Protein AF-A0AAN5CLN2-F1 (afdb_monomer_lite)

pLDDT: mean 73.25, std 11.64, range [37.03, 86.94]

Radius of gyration: 22.93 Å; chains: 1; bounding box: 50×33×63 Å

Foldseek 3Di:
DLVVQLVVLVVVLVVCVPPDDPVVNVVSVLSNVLSVQLVVLVVVLVVVLVVVVCCLVVQQPDQDPQRWRDRVPDTDHPVVSVVVNVVSVVVSVVVSVVSSCVVRPVSVVVVVVVVCVVVVHPPSPVVDDDPPDDD

Secondary structure (DSSP, 8-state):
--HHHHHHHHHHHHHTTTTS-HHHHHHHHHHHHHHHHHHHHHHHHHHHHHHHHHHHHHT---B-TT-EEEETTEEEEHHHHHHHHHHHHHHHHHHHHHHHHHH-HHHHHHHHHHHHHHTT-GGGSGGGPPP----

Organism: NCBI:txid1317129

Sequence (135 aa):
MNYTAVKYCGRRSAELTGTSSVNARYQVKEAFELAIVMQRAYLATFVAKNVFNGVVIASCFEIDEDHKCILLLIPVPYNWMETIYALGVSTSSIFLLCSLLHNHPRLKLKAALFLSKFRMSNKVHDAFQPPRFET

Structure (mmCIF, N/CA/C/O backbone):
data_AF-A0AAN5CLN2-F1
#
_entry.id   AF-A0AAN5CLN2-F1
#
loop_
_atom_site.group_PDB
_atom_site.id
_atom_site.type_symbol
_atom_site.label_atom_id
_atom_site.label_alt_id
_atom_site.label_comp_id
_atom_site.label_asym_id
_atom_site.label_entity_id
_atom_site.label_seq_id
_atom_site.pdbx_PDB_ins_code
_atom_site.Cartn_x
_atom_site.Cartn_y
_atom_site.Cartn_z
_atom_site.occupancy
_atom_site.B_iso_or_equiv
_atom_site.auth_seq_id
_atom_site.auth_comp_id
_atom_site.auth_asym_id
_atom_site.auth_atom_id
_atom_site.pdbx_PDB_model_num
ATOM 1 N N . MET A 1 1 ? -7.218 -10.768 1.640 1.00 57.22 1 MET A N 1
ATOM 2 C CA . MET A 1 1 ? -8.252 -9.801 2.092 1.00 57.22 1 MET A CA 1
ATOM 3 C C . MET A 1 1 ? -8.671 -10.142 3.514 1.00 57.22 1 MET A C 1
ATOM 5 O O . MET A 1 1 ? -8.821 -11.319 3.808 1.00 57.22 1 MET A O 1
ATOM 9 N N . ASN A 1 2 ? -8.875 -9.151 4.387 1.00 71.31 2 ASN A N 1
ATOM 10 C CA . AS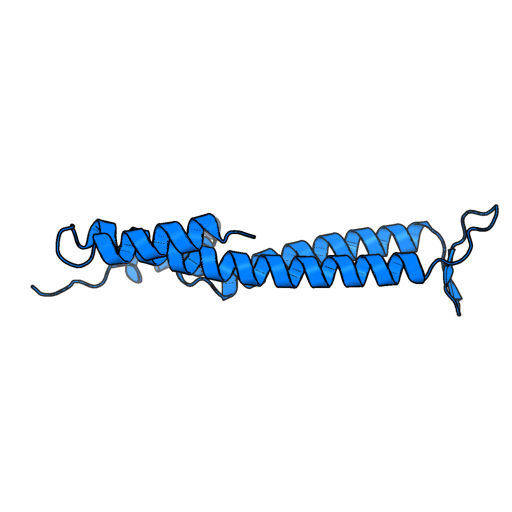N A 1 2 ? -9.102 -9.370 5.825 1.00 71.31 2 ASN A CA 1
ATOM 11 C C . ASN A 1 2 ? -10.579 -9.651 6.193 1.00 71.31 2 ASN A C 1
ATOM 13 O O . ASN A 1 2 ? -11.089 -9.187 7.211 1.00 71.31 2 ASN A O 1
ATOM 17 N N . TYR A 1 3 ? -11.285 -10.401 5.341 1.00 77.31 3 TYR A N 1
ATOM 18 C CA . TYR A 1 3 ? -12.727 -10.648 5.453 1.00 77.31 3 TYR A CA 1
ATOM 19 C C . TYR A 1 3 ? -13.102 -11.363 6.760 1.00 77.31 3 TYR A C 1
ATOM 21 O O . TYR A 1 3 ? -14.088 -11.015 7.407 1.00 77.31 3 TYR A O 1
ATOM 29 N N . THR A 1 4 ? -12.276 -12.321 7.188 1.00 80.88 4 THR A N 1
ATOM 30 C CA . THR A 1 4 ? -12.478 -13.076 8.430 1.00 80.88 4 THR A CA 1
ATOM 31 C C . THR A 1 4 ? -12.432 -12.169 9.658 1.00 80.88 4 THR A C 1
ATOM 33 O O . THR A 1 4 ? -13.294 -12.286 10.526 1.00 80.88 4 THR A O 1
ATOM 36 N N . ALA A 1 5 ? -11.488 -11.222 9.711 1.00 76.62 5 ALA A N 1
ATOM 37 C CA . ALA A 1 5 ? -11.373 -10.287 10.828 1.00 76.62 5 ALA A CA 1
ATOM 38 C C . ALA A 1 5 ? -12.541 -9.295 10.868 1.00 76.62 5 ALA A C 1
ATOM 40 O O . ALA A 1 5 ? -13.098 -9.062 11.938 1.00 76.62 5 ALA A O 1
ATOM 41 N N . VAL A 1 6 ? -12.962 -8.765 9.713 1.00 81.31 6 VAL A N 1
ATOM 42 C CA . VAL A 1 6 ? -14.133 -7.873 9.618 1.00 81.31 6 VAL A CA 1
ATOM 43 C C . VAL A 1 6 ? -15.398 -8.607 10.075 1.00 81.31 6 VAL A C 1
ATOM 45 O O . VAL A 1 6 ? -16.135 -8.105 10.922 1.00 81.31 6 VAL A O 1
ATOM 48 N N . LYS A 1 7 ? -15.625 -9.833 9.589 1.00 85.31 7 LYS A N 1
ATOM 49 C CA . LYS A 1 7 ? -16.790 -10.650 9.960 1.00 85.31 7 LYS A CA 1
ATOM 50 C C . LYS A 1 7 ? -16.793 -11.014 11.447 1.00 85.31 7 LYS A C 1
ATOM 52 O O . LYS A 1 7 ? -17.834 -10.917 12.096 1.00 85.31 7 LYS A O 1
ATOM 57 N N . TYR A 1 8 ? -15.639 -11.404 11.989 1.00 85.00 8 TYR A N 1
ATOM 58 C CA . TYR A 1 8 ? -15.486 -11.734 13.405 1.00 85.00 8 TYR A CA 1
ATOM 59 C C . TYR A 1 8 ? -15.721 -10.513 14.302 1.00 85.00 8 TYR A C 1
ATOM 61 O O . TYR A 1 8 ? -16.544 -10.580 15.213 1.00 85.00 8 TYR A O 1
ATOM 69 N N . CYS A 1 9 ? -15.069 -9.379 14.020 1.00 80.94 9 CYS A N 1
ATOM 70 C CA . CYS A 1 9 ? -15.216 -8.168 14.830 1.00 80.94 9 CYS A CA 1
ATOM 71 C C . CYS A 1 9 ? -16.638 -7.591 14.745 1.00 80.94 9 CYS A C 1
ATOM 73 O O . CYS A 1 9 ? -17.163 -7.129 15.754 1.00 80.94 9 CYS A O 1
ATOM 75 N N . GLY A 1 10 ? -17.297 -7.690 13.584 1.00 80.75 10 GLY A N 1
ATOM 76 C CA . GLY A 1 10 ? -18.699 -7.298 13.421 1.00 80.75 10 GLY A CA 1
ATOM 77 C C . GLY A 1 10 ? -19.650 -8.147 14.271 1.00 80.75 10 GLY A C 1
ATOM 78 O O . GLY A 1 10 ? -20.443 -7.602 15.038 1.00 80.75 10 GLY A O 1
ATOM 79 N N . ARG A 1 11 ? -19.522 -9.483 14.216 1.00 84.56 11 ARG A N 1
ATOM 80 C CA . ARG A 1 11 ? -20.295 -10.395 15.081 1.00 84.56 11 ARG A CA 1
ATOM 81 C C . ARG A 1 11 ? -20.053 -10.116 16.560 1.00 84.56 11 ARG A C 1
ATOM 83 O O . ARG A 1 11 ? -20.999 -10.001 17.332 1.00 84.56 11 ARG A O 1
ATOM 90 N N . ARG A 1 12 ? -18.785 -9.966 16.942 1.00 80.94 12 ARG A N 1
ATOM 91 C CA . ARG A 1 12 ? -18.394 -9.725 18.330 1.00 80.94 12 ARG A CA 1
ATOM 92 C C . ARG A 1 12 ? -18.907 -8.381 18.848 1.00 80.94 12 ARG A C 1
ATOM 94 O O . ARG A 1 12 ? -19.291 -8.286 20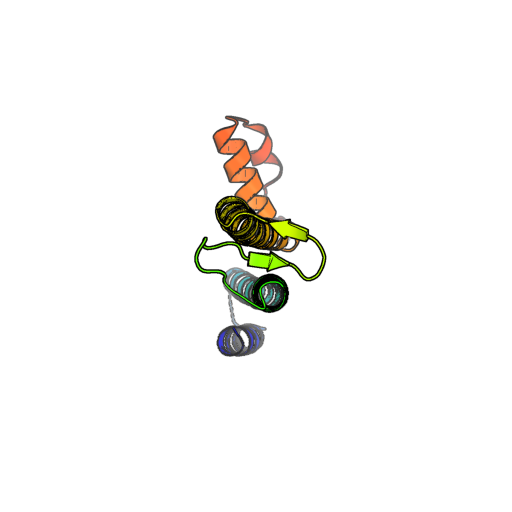.007 1.00 80.94 12 ARG A O 1
ATOM 101 N N . SER A 1 13 ? -18.957 -7.354 17.999 1.00 79.81 13 SER A N 1
ATOM 102 C CA . SER A 1 13 ? -19.538 -6.052 18.341 1.00 79.81 13 SER A CA 1
ATOM 103 C C . SER A 1 13 ? -21.041 -6.153 18.631 1.00 79.81 13 SER A C 1
ATOM 105 O O . SER A 1 13 ? -21.514 -5.569 19.609 1.00 79.81 13 SER A O 1
ATOM 107 N N . ALA A 1 14 ? -21.776 -6.943 17.842 1.00 80.00 14 ALA A N 1
ATOM 108 C CA . ALA A 1 14 ? -23.194 -7.205 18.078 1.00 80.00 14 ALA A CA 1
ATOM 109 C C . ALA A 1 14 ? -23.426 -7.998 19.378 1.00 80.00 14 ALA A C 1
ATOM 111 O O . ALA A 1 14 ? -24.275 -7.618 20.174 1.00 80.00 14 ALA A O 1
ATOM 112 N N . GLU A 1 15 ? -22.620 -9.031 19.647 1.00 83.12 15 GLU A N 1
ATOM 113 C CA . GLU A 1 15 ? -22.704 -9.840 20.878 1.00 83.12 15 GLU A CA 1
ATOM 114 C C . GLU A 1 15 ? -22.429 -9.021 22.153 1.00 83.12 15 GLU A C 1
ATOM 116 O O . GLU A 1 15 ? -23.062 -9.231 23.183 1.00 83.12 15 GLU A O 1
ATOM 121 N N . LEU A 1 16 ? -21.499 -8.063 22.092 1.00 80.94 16 LEU A N 1
ATOM 122 C CA . LEU A 1 16 ? -21.154 -7.197 23.226 1.00 80.94 16 LEU A CA 1
ATOM 123 C C . LEU A 1 16 ? -22.161 -6.052 23.430 1.00 80.94 16 LEU A C 1
ATOM 125 O O . LEU A 1 16 ? -22.022 -5.251 24.361 1.00 80.94 16 LEU A O 1
ATOM 129 N N . THR A 1 17 ? -23.175 -5.937 22.568 1.00 75.06 17 THR A N 1
ATOM 130 C CA . THR A 1 17 ? -24.183 -4.883 22.660 1.00 75.06 17 THR A CA 1
ATOM 131 C C . THR A 1 17 ? -25.217 -5.216 23.733 1.00 75.06 17 THR A C 1
ATOM 133 O O . THR A 1 17 ? -26.254 -5.791 23.447 1.00 75.06 17 THR A O 1
ATOM 136 N N . GLY A 1 18 ? -24.922 -4.832 24.982 1.00 69.12 18 GLY A N 1
ATOM 137 C CA . GLY A 1 18 ? -25.869 -4.890 26.109 1.00 69.12 18 GLY A CA 1
ATOM 138 C C . GLY A 1 18 ? -25.361 -5.605 27.364 1.00 69.12 18 GLY A C 1
ATOM 139 O O . GLY A 1 18 ? -25.921 -5.398 28.432 1.00 69.12 18 GLY A O 1
ATOM 140 N N . THR A 1 19 ? -24.287 -6.393 27.271 1.00 69.25 19 THR A N 1
ATOM 141 C CA . THR A 1 19 ? -23.823 -7.274 28.365 1.00 69.25 19 THR A CA 1
ATOM 142 C C . THR A 1 19 ? -22.403 -6.991 28.858 1.00 69.25 19 THR A C 1
ATOM 144 O O . THR A 1 19 ? -22.016 -7.501 29.906 1.00 69.25 19 THR A O 1
ATOM 147 N N . SER A 1 20 ? -21.606 -6.188 28.143 1.00 75.75 20 SER A N 1
ATOM 148 C CA . SER A 1 20 ? -20.191 -5.973 28.480 1.00 75.75 20 SER A CA 1
ATOM 149 C C . SER A 1 20 ? -19.867 -4.557 28.947 1.00 75.75 20 SER A C 1
ATOM 151 O O . SER A 1 20 ? -20.574 -3.595 28.642 1.00 75.75 20 SER A O 1
ATOM 153 N N . SER A 1 21 ? -18.702 -4.415 29.588 1.00 79.75 21 SER A N 1
ATOM 154 C CA . SER A 1 21 ? -18.124 -3.112 29.923 1.00 79.75 21 SER A CA 1
ATOM 155 C C . SER A 1 21 ? -17.975 -2.227 28.677 1.00 79.75 21 SER A C 1
ATOM 157 O O . SER A 1 21 ? -17.643 -2.700 27.583 1.00 79.75 21 SER A O 1
ATOM 159 N N . VAL A 1 22 ? -18.205 -0.921 28.851 1.00 77.50 22 VAL A N 1
ATOM 160 C CA . VAL A 1 22 ? -18.062 0.111 27.803 1.00 77.50 22 VAL A CA 1
ATOM 161 C C . VAL A 1 22 ? -16.663 0.054 27.165 1.00 77.50 22 VAL A C 1
ATOM 163 O O . VAL A 1 22 ? -16.524 0.148 25.946 1.00 77.50 22 VAL A O 1
ATOM 166 N N . ASN A 1 23 ? -15.663 -0.242 28.007 1.00 80.56 23 ASN A N 1
ATOM 167 C CA . ASN A 1 23 ? -14.299 -0.683 27.701 1.00 80.56 23 ASN A CA 1
ATOM 168 C C . ASN A 1 23 ? -14.188 -1.566 26.441 1.00 80.56 23 ASN A C 1
ATOM 170 O O . ASN A 1 23 ? -13.659 -1.195 25.391 1.00 80.56 23 ASN A O 1
ATOM 174 N N . ALA A 1 24 ? -14.727 -2.778 26.581 1.00 75.19 24 ALA A N 1
ATOM 175 C CA . ALA A 1 24 ? -14.616 -3.842 25.591 1.00 75.19 24 ALA A CA 1
ATOM 176 C C . ALA A 1 24 ? -15.368 -3.520 24.292 1.00 75.19 24 ALA A C 1
ATOM 178 O O . ALA A 1 24 ? -14.875 -3.814 23.202 1.00 75.19 24 ALA A O 1
ATOM 179 N N . ARG A 1 25 ? -16.536 -2.867 24.389 1.00 77.94 25 ARG A N 1
ATOM 180 C CA . ARG A 1 25 ? -17.330 -2.463 23.212 1.00 77.94 25 ARG A CA 1
ATOM 181 C C . ARG A 1 25 ? -16.552 -1.493 22.335 1.00 77.94 25 ARG A C 1
ATOM 183 O O . ARG A 1 25 ? -16.559 -1.631 21.113 1.00 77.94 25 ARG A O 1
ATOM 190 N N . TYR A 1 26 ? -15.854 -0.549 22.962 1.00 79.62 26 TYR A N 1
ATOM 191 C CA . TYR A 1 26 ? -15.038 0.423 22.252 1.00 79.62 26 TYR A CA 1
ATOM 192 C C . TYR A 1 26 ? -13.871 -0.246 21.512 1.00 79.62 26 TYR A C 1
ATOM 194 O O . TYR A 1 26 ? -13.693 -0.011 20.319 1.00 79.62 26 TYR A O 1
ATOM 202 N N . GLN A 1 27 ? -13.121 -1.129 22.181 1.00 81.38 27 GLN A N 1
ATOM 203 C CA . GLN A 1 27 ? -11.972 -1.814 21.571 1.00 81.38 27 GLN A CA 1
ATOM 204 C C . GLN A 1 27 ? -12.368 -2.671 20.362 1.00 81.38 27 GLN A C 1
ATOM 206 O O . GLN A 1 27 ? -11.687 -2.653 19.338 1.00 81.38 27 GLN A O 1
ATOM 211 N N . VAL A 1 28 ? -13.483 -3.401 20.456 1.00 81.69 28 VAL A N 1
ATOM 212 C CA . VAL A 1 28 ? -13.960 -4.252 19.354 1.00 81.69 28 VAL A CA 1
ATOM 213 C C . VAL A 1 28 ? -14.480 -3.420 18.182 1.00 81.69 28 VAL A C 1
ATOM 215 O O . VAL A 1 28 ? -14.207 -3.760 17.031 1.00 81.69 28 VAL A O 1
ATOM 218 N N . LYS A 1 29 ? -15.179 -2.310 18.451 1.00 81.81 29 LYS A N 1
ATOM 219 C CA . LYS A 1 29 ? -15.622 -1.380 17.403 1.00 81.81 29 LYS A CA 1
ATOM 220 C C . LYS A 1 29 ? -14.433 -0.750 16.673 1.00 81.81 29 LYS A C 1
ATOM 222 O O . LYS A 1 29 ? -14.423 -0.703 15.448 1.00 81.81 29 LYS A O 1
ATOM 227 N N . GLU A 1 30 ? -13.406 -0.339 17.410 1.00 77.88 30 GLU A N 1
ATOM 228 C CA . GLU A 1 30 ? -12.185 0.221 16.828 1.00 77.88 30 GLU A CA 1
ATOM 229 C C . GLU A 1 30 ? -11.433 -0.811 15.976 1.00 77.88 30 GLU A C 1
ATOM 231 O O . GLU A 1 30 ? -11.032 -0.514 14.853 1.00 77.88 30 GLU A O 1
ATOM 236 N N . ALA A 1 31 ? -11.284 -2.047 16.465 1.00 80.81 31 ALA A N 1
ATOM 237 C CA . ALA A 1 31 ? -10.649 -3.122 15.703 1.00 80.81 31 ALA A CA 1
ATOM 238 C C . ALA A 1 31 ? -11.399 -3.426 14.392 1.00 80.81 31 ALA A C 1
ATOM 240 O O . ALA A 1 31 ? -10.774 -3.690 13.363 1.00 80.81 31 ALA A O 1
ATOM 241 N N . PHE A 1 32 ? -12.733 -3.350 14.411 1.00 82.19 32 PHE A N 1
ATOM 242 C CA . PHE A 1 32 ? -13.569 -3.496 13.222 1.00 82.19 32 PHE A CA 1
ATOM 243 C C . PHE A 1 32 ? -13.343 -2.364 12.209 1.00 82.19 32 PHE A C 1
ATOM 245 O O . PHE A 1 32 ? -13.105 -2.634 11.029 1.00 82.19 32 PHE A O 1
ATOM 252 N N . GLU A 1 33 ? -13.362 -1.108 12.660 1.00 81.25 33 GLU A N 1
ATOM 253 C CA . GLU A 1 33 ? -13.100 0.060 11.810 1.00 81.25 33 GLU A CA 1
ATOM 254 C C . GLU A 1 33 ? -11.684 0.013 11.209 1.00 81.25 33 GLU A C 1
ATOM 256 O O . GLU A 1 33 ? -11.513 0.215 10.002 1.00 81.25 33 GLU A O 1
ATOM 261 N N . LEU A 1 34 ? -10.679 -0.364 12.010 1.00 80.94 34 LEU A N 1
ATOM 262 C CA . LEU A 1 34 ? -9.300 -0.557 11.560 1.00 80.94 34 LEU A CA 1
ATOM 263 C C . LEU A 1 34 ? -9.211 -1.627 10.464 1.00 80.94 34 LEU A C 1
ATOM 265 O O . LEU A 1 34 ? -8.578 -1.404 9.431 1.00 80.94 34 LEU A O 1
ATOM 269 N N . ALA A 1 35 ? -9.861 -2.777 10.660 1.00 81.38 35 ALA A N 1
ATOM 270 C CA . ALA A 1 35 ? -9.834 -3.872 9.697 1.00 81.38 35 ALA A CA 1
ATOM 271 C C . ALA A 1 35 ? -10.430 -3.464 8.336 1.00 81.38 35 ALA A C 1
ATOM 273 O O . ALA A 1 35 ? -9.874 -3.820 7.293 1.00 81.38 35 ALA A O 1
ATOM 274 N N . ILE A 1 36 ? -11.510 -2.672 8.333 1.00 82.00 36 ILE A N 1
ATOM 275 C CA . ILE A 1 36 ? -12.141 -2.160 7.106 1.00 82.00 36 ILE A CA 1
ATOM 276 C C . ILE A 1 36 ? -11.215 -1.186 6.373 1.00 82.00 36 ILE A C 1
ATOM 278 O O . ILE A 1 36 ? -11.006 -1.320 5.163 1.00 82.00 36 ILE A O 1
ATOM 282 N N . VAL A 1 37 ? -10.652 -0.208 7.088 1.00 81.31 37 VAL A N 1
ATOM 283 C CA . VAL A 1 37 ? -9.775 0.809 6.487 1.00 81.31 37 VAL A CA 1
ATOM 284 C C . VAL A 1 37 ? -8.496 0.169 5.948 1.00 81.31 37 VAL A C 1
ATOM 286 O O . VAL A 1 37 ? -8.107 0.448 4.812 1.00 81.31 37 VAL A O 1
ATOM 289 N N . MET A 1 38 ? -7.890 -0.755 6.701 1.00 80.75 38 MET A N 1
ATOM 290 C CA . MET A 1 38 ? -6.720 -1.509 6.245 1.00 80.75 38 MET A CA 1
ATOM 291 C C . MET A 1 38 ? -7.010 -2.303 4.974 1.00 80.75 38 MET A C 1
ATOM 293 O O . MET A 1 38 ? -6.192 -2.301 4.058 1.00 80.75 38 MET A O 1
ATOM 297 N N . GLN A 1 39 ? -8.171 -2.958 4.886 1.00 83.12 39 GLN A N 1
ATOM 298 C CA . GLN A 1 39 ? -8.536 -3.726 3.699 1.00 83.12 39 GLN A CA 1
ATOM 299 C C . GLN A 1 39 ? -8.644 -2.841 2.451 1.00 83.12 39 GLN A C 1
ATOM 301 O O . GLN A 1 39 ? -8.152 -3.232 1.392 1.00 83.12 39 GLN A O 1
ATOM 306 N N . ARG A 1 40 ? -9.254 -1.654 2.565 1.00 80.88 40 ARG A N 1
ATOM 307 C CA . ARG A 1 40 ? -9.388 -0.707 1.445 1.00 80.88 40 ARG A CA 1
ATOM 308 C C . ARG A 1 40 ? -8.038 -0.146 1.009 1.00 80.88 40 ARG A C 1
ATOM 310 O O . ARG A 1 40 ? -7.738 -0.164 -0.181 1.00 80.88 40 ARG A O 1
ATOM 317 N N . ALA A 1 41 ? -7.219 0.296 1.963 1.00 81.25 41 ALA A N 1
ATOM 318 C CA . ALA A 1 41 ? -5.884 0.812 1.679 1.00 81.25 41 ALA A CA 1
ATOM 319 C C . ALA A 1 41 ? -5.002 -0.261 1.020 1.00 81.25 41 ALA A C 1
ATOM 321 O O . ALA A 1 41 ? -4.389 -0.007 -0.011 1.00 81.25 41 ALA A O 1
ATOM 322 N N . TYR A 1 42 ? -5.011 -1.485 1.555 1.00 82.44 42 TYR A N 1
ATOM 323 C CA . TYR A 1 42 ? -4.236 -2.592 1.003 1.00 82.44 42 TYR A CA 1
ATOM 324 C C . TYR A 1 42 ? -4.670 -2.954 -0.420 1.00 82.44 42 TYR A C 1
ATOM 326 O O . TYR A 1 42 ? -3.819 -3.135 -1.286 1.00 82.44 42 TYR A O 1
ATOM 334 N N . LEU A 1 43 ? -5.981 -3.024 -0.683 1.00 84.62 43 LEU A N 1
ATOM 335 C CA . LEU A 1 43 ? -6.495 -3.311 -2.023 1.00 84.62 43 LEU A CA 1
ATOM 336 C C . LEU A 1 43 ? -6.090 -2.222 -3.023 1.00 84.62 43 LEU A C 1
ATOM 338 O O . LEU A 1 43 ? -5.596 -2.543 -4.100 1.00 84.62 43 LEU A O 1
ATOM 342 N N . ALA A 1 44 ? -6.251 -0.949 -2.656 1.00 82.31 44 ALA A N 1
ATOM 343 C CA . ALA A 1 44 ? -5.880 0.172 -3.513 1.00 82.31 44 ALA A CA 1
ATOM 344 C C . ALA A 1 44 ? -4.386 0.146 -3.865 1.00 82.31 44 ALA A C 1
ATOM 346 O O . ALA A 1 44 ? -4.020 0.295 -5.030 1.00 82.31 44 ALA A O 1
ATOM 347 N N . THR A 1 45 ? -3.511 -0.101 -2.887 1.00 82.81 45 THR A N 1
ATOM 348 C CA . THR A 1 45 ? -2.070 -0.153 -3.156 1.00 82.81 45 THR A CA 1
ATOM 349 C C . THR A 1 45 ? -1.647 -1.422 -3.876 1.00 82.81 45 THR A C 1
ATOM 351 O O . THR A 1 45 ? -0.725 -1.370 -4.683 1.00 82.81 45 THR A O 1
ATOM 354 N N . PHE A 1 46 ? -2.322 -2.548 -3.640 1.00 85.25 46 PHE A N 1
ATOM 355 C CA . PHE A 1 46 ? -2.112 -3.763 -4.419 1.00 85.25 46 PHE A CA 1
ATOM 356 C C . PHE A 1 46 ? -2.420 -3.513 -5.898 1.00 85.25 46 PHE A C 1
ATOM 358 O O . PHE A 1 46 ? -1.577 -3.791 -6.744 1.00 85.25 46 PHE A O 1
ATOM 365 N N . VAL A 1 47 ? -3.578 -2.925 -6.216 1.00 86.69 47 VAL A N 1
ATOM 366 C CA . VAL A 1 47 ? -3.940 -2.588 -7.602 1.00 86.69 47 VAL A CA 1
ATOM 367 C C . VAL A 1 47 ? -2.929 -1.609 -8.200 1.00 86.69 47 VAL A C 1
ATOM 369 O O . VAL A 1 47 ? -2.382 -1.887 -9.261 1.00 86.69 47 VAL A O 1
ATOM 372 N N . ALA A 1 48 ? -2.600 -0.521 -7.499 1.00 84.19 48 ALA A N 1
ATOM 373 C CA . ALA A 1 48 ? -1.640 0.468 -7.990 1.00 84.19 48 ALA A CA 1
ATOM 374 C C . ALA A 1 48 ? -0.243 -0.128 -8.255 1.00 84.19 48 ALA A C 1
ATOM 376 O O . ALA A 1 48 ? 0.348 0.152 -9.295 1.00 84.19 48 ALA A O 1
ATOM 377 N N . LYS A 1 49 ? 0.271 -0.988 -7.360 1.00 84.81 49 LYS A N 1
ATOM 378 C CA . LYS A 1 49 ? 1.563 -1.674 -7.544 1.00 84.81 49 LYS A CA 1
ATOM 379 C C . LYS A 1 49 ? 1.547 -2.617 -8.741 1.00 84.81 49 LYS A C 1
ATOM 381 O O . LYS A 1 49 ? 2.495 -2.618 -9.514 1.00 84.81 49 LYS A O 1
ATOM 386 N N . ASN A 1 50 ? 0.483 -3.401 -8.909 1.00 85.06 50 ASN A N 1
ATOM 387 C CA . ASN A 1 50 ? 0.383 -4.327 -10.037 1.00 85.06 50 ASN A CA 1
ATOM 388 C C . ASN A 1 50 ? 0.231 -3.589 -11.370 1.00 85.06 50 ASN A C 1
ATOM 390 O O . ASN A 1 50 ? 0.842 -3.997 -12.348 1.00 85.06 50 ASN A O 1
ATOM 394 N N . VAL A 1 51 ? -0.521 -2.484 -11.406 1.00 86.75 51 VAL A N 1
ATOM 395 C CA . VAL A 1 51 ? -0.618 -1.630 -12.600 1.00 86.75 51 VAL A CA 1
ATOM 396 C C . VAL A 1 51 ? 0.743 -1.022 -12.931 1.00 86.75 51 VAL A C 1
ATOM 398 O O . VAL A 1 51 ? 1.175 -1.109 -14.074 1.00 86.75 51 VAL A O 1
ATOM 401 N N . PHE A 1 52 ? 1.450 -0.469 -11.942 1.00 85.25 52 PHE A N 1
ATOM 402 C CA . PHE A 1 52 ? 2.791 0.081 -12.145 1.00 85.25 52 PHE A CA 1
ATOM 403 C C . PHE A 1 52 ? 3.775 -0.982 -12.653 1.00 85.25 52 PHE A C 1
ATOM 405 O O . PHE A 1 52 ? 4.420 -0.774 -13.676 1.00 85.25 52 PHE A O 1
ATOM 412 N N . ASN A 1 53 ? 3.836 -2.148 -12.003 1.00 82.75 53 ASN A N 1
ATOM 413 C CA . ASN A 1 53 ? 4.689 -3.257 -12.436 1.00 82.75 53 ASN A CA 1
ATOM 414 C C . ASN A 1 53 ? 4.318 -3.743 -13.841 1.00 82.75 53 ASN A C 1
ATOM 416 O O . ASN A 1 53 ? 5.203 -4.002 -14.647 1.00 82.75 53 ASN A O 1
ATOM 420 N N . GLY A 1 54 ? 3.022 -3.833 -14.145 1.00 81.94 54 GLY A N 1
ATOM 421 C CA . GLY A 1 54 ? 2.528 -4.199 -15.467 1.00 81.94 54 GLY A CA 1
ATOM 422 C C . GLY A 1 54 ? 2.969 -3.209 -16.541 1.00 81.94 54 GLY A C 1
ATOM 423 O O . GLY A 1 54 ? 3.443 -3.638 -17.583 1.00 81.94 54 GLY A O 1
ATOM 424 N N . VAL A 1 55 ? 2.889 -1.902 -16.273 1.00 81.81 55 VAL A N 1
ATOM 425 C CA . VAL A 1 55 ? 3.377 -0.857 -17.189 1.00 81.81 55 VAL A CA 1
ATOM 426 C C . VAL A 1 55 ? 4.887 -0.965 -17.388 1.00 81.81 55 VAL A C 1
ATOM 428 O O . VAL A 1 55 ? 5.339 -0.935 -18.526 1.00 81.81 55 VAL A O 1
ATOM 431 N N . VAL A 1 56 ? 5.663 -1.144 -16.315 1.00 77.56 56 VAL A N 1
ATOM 432 C CA . VAL A 1 56 ? 7.127 -1.278 -16.402 1.00 77.56 56 VAL A CA 1
ATOM 433 C C . VAL A 1 56 ? 7.521 -2.512 -17.219 1.00 77.56 56 VAL A C 1
ATOM 435 O O . VAL A 1 56 ? 8.356 -2.405 -18.113 1.00 77.56 56 VAL A O 1
ATOM 438 N N . ILE A 1 57 ? 6.891 -3.663 -16.978 1.00 76.12 57 ILE A N 1
ATOM 439 C CA . ILE A 1 57 ? 7.174 -4.894 -17.730 1.00 76.12 57 ILE A CA 1
ATOM 440 C C . ILE A 1 57 ? 6.714 -4.756 -19.185 1.00 76.12 57 ILE A C 1
ATOM 442 O O . ILE A 1 57 ? 7.494 -5.023 -20.089 1.00 76.12 57 ILE A O 1
ATOM 446 N N . ALA A 1 58 ? 5.486 -4.288 -19.429 1.00 73.12 58 ALA A N 1
ATOM 447 C CA . ALA A 1 58 ? 4.952 -4.109 -20.782 1.00 73.12 58 ALA A CA 1
ATOM 448 C C . ALA A 1 58 ? 5.748 -3.085 -21.600 1.00 73.12 58 ALA A C 1
ATOM 450 O O . ALA A 1 58 ? 5.772 -3.151 -22.825 1.00 73.12 58 ALA A O 1
ATOM 451 N N . SER A 1 59 ? 6.398 -2.137 -20.925 1.00 72.44 59 SER A N 1
ATOM 452 C CA . SER A 1 59 ? 7.242 -1.147 -21.578 1.00 72.44 59 SER A CA 1
ATOM 453 C C . SER A 1 59 ? 8.574 -1.709 -22.081 1.00 72.44 59 SER A C 1
ATOM 455 O O . SER A 1 59 ? 9.178 -1.076 -22.939 1.00 72.44 59 SER A O 1
ATOM 457 N N . CYS A 1 60 ? 9.011 -2.888 -21.621 1.00 68.50 60 CYS A N 1
ATOM 458 C CA . CYS A 1 60 ? 10.214 -3.552 -22.115 1.00 68.50 60 CYS A CA 1
ATOM 459 C C . CYS A 1 60 ? 9.830 -4.787 -22.944 1.00 68.50 60 CYS A C 1
ATOM 461 O O . CYS A 1 60 ? 9.583 -5.866 -22.410 1.00 68.50 60 CYS A O 1
ATOM 463 N N . PHE A 1 61 ? 9.726 -4.597 -24.260 1.00 65.06 61 PHE A N 1
ATOM 464 C CA . PHE A 1 61 ? 9.286 -5.637 -25.196 1.00 65.06 61 PHE A CA 1
ATOM 465 C C . PHE A 1 61 ? 10.445 -6.505 -25.715 1.00 65.06 61 PHE A C 1
ATOM 467 O O . PHE A 1 61 ? 10.236 -7.665 -26.058 1.00 65.06 61 PHE A O 1
ATOM 474 N N . GLU A 1 62 ? 11.667 -5.967 -25.731 1.00 61.84 62 GLU A N 1
ATOM 475 C CA . GLU A 1 62 ? 12.857 -6.633 -26.261 1.00 61.84 62 GLU A CA 1
ATOM 476 C C . GLU A 1 62 ? 14.085 -6.254 -25.420 1.00 61.84 62 GLU A C 1
ATOM 478 O O . GLU A 1 62 ? 14.238 -5.097 -25.011 1.00 61.84 62 GLU A O 1
ATOM 483 N N . ILE A 1 63 ? 14.925 -7.247 -25.119 1.00 61.97 63 ILE A N 1
ATOM 484 C CA . ILE A 1 63 ? 16.193 -7.084 -24.402 1.00 61.97 63 ILE A CA 1
ATOM 485 C C . ILE A 1 63 ? 17.294 -7.347 -25.425 1.00 61.97 63 ILE A C 1
ATOM 487 O O . ILE A 1 63 ? 17.449 -8.478 -25.878 1.00 61.97 63 ILE A O 1
ATOM 491 N N . ASP A 1 64 ? 18.019 -6.295 -25.798 1.00 62.53 64 ASP A N 1
ATOM 492 C CA . ASP A 1 64 ? 19.173 -6.391 -26.696 1.00 62.53 64 ASP A CA 1
ATOM 493 C C . ASP A 1 64 ? 20.389 -7.003 -25.962 1.00 62.53 64 ASP A C 1
ATOM 495 O O . ASP A 1 64 ? 20.442 -6.985 -24.726 1.00 62.53 64 ASP A O 1
ATOM 499 N N . GLU A 1 65 ? 21.396 -7.499 -26.688 1.00 62.19 65 GLU A N 1
ATOM 500 C CA . GLU A 1 65 ? 22.613 -8.123 -26.116 1.00 62.19 65 GLU A CA 1
ATOM 501 C C . GLU A 1 65 ? 23.376 -7.172 -25.161 1.00 62.19 65 GLU A C 1
ATOM 503 O O . GLU A 1 65 ? 24.027 -7.599 -24.205 1.00 62.19 65 GLU A O 1
ATOM 508 N N . ASP A 1 66 ? 23.191 -5.862 -25.341 1.00 61.31 66 ASP A N 1
ATOM 509 C CA . ASP A 1 66 ? 23.708 -4.776 -24.498 1.00 61.31 66 ASP A CA 1
ATOM 510 C C . ASP A 1 66 ? 22.887 -4.501 -23.212 1.00 61.31 66 ASP A C 1
ATOM 512 O O . ASP A 1 66 ? 23.126 -3.502 -22.528 1.00 61.31 66 ASP A O 1
ATOM 516 N N . HIS A 1 67 ? 21.892 -5.332 -22.872 1.00 59.41 67 HIS A N 1
ATOM 517 C CA . HIS A 1 67 ? 20.970 -5.128 -21.737 1.00 59.41 67 HIS A CA 1
ATOM 518 C C . HIS A 1 67 ? 20.180 -3.803 -21.803 1.00 59.41 67 HIS A C 1
ATOM 520 O O . HIS A 1 67 ? 19.779 -3.236 -20.781 1.00 59.41 67 HIS A O 1
ATOM 526 N N . LYS A 1 68 ? 19.939 -3.269 -23.003 1.00 58.50 68 LYS A N 1
ATOM 527 C CA . LYS A 1 68 ? 19.116 -2.067 -23.203 1.00 58.50 68 LYS A CA 1
ATOM 528 C C . LYS A 1 68 ? 17.649 -2.483 -23.328 1.00 58.50 68 LYS A C 1
ATOM 530 O O . LYS A 1 68 ? 17.304 -3.236 -24.231 1.00 58.50 68 LYS A O 1
ATOM 535 N N . CYS A 1 69 ? 16.788 -1.975 -22.443 1.00 59.97 69 CYS A N 1
ATOM 536 C CA . CYS A 1 69 ? 15.339 -2.051 -22.643 1.00 59.97 69 CYS A CA 1
ATOM 537 C C . CYS A 1 69 ? 14.951 -0.993 -23.677 1.00 59.97 69 CYS A C 1
ATOM 539 O O . CYS A 1 69 ? 15.095 0.212 -23.433 1.00 59.97 69 CYS A O 1
ATOM 541 N N . ILE A 1 70 ? 14.434 -1.428 -24.823 1.00 57.66 70 ILE A N 1
ATOM 542 C CA . ILE A 1 70 ? 13.833 -0.515 -25.793 1.00 57.66 70 ILE A CA 1
ATOM 543 C C . ILE A 1 70 ? 12.407 -0.234 -25.321 1.00 57.66 70 ILE A C 1
ATOM 545 O O . ILE A 1 70 ? 11.484 -1.014 -25.553 1.00 57.66 70 ILE A O 1
ATOM 549 N N . LEU A 1 71 ? 12.233 0.891 -24.623 1.00 59.47 71 LEU A N 1
ATOM 550 C CA . LEU A 1 71 ? 10.913 1.475 -24.424 1.00 59.47 71 LEU A CA 1
ATOM 551 C C . LEU A 1 71 ? 10.403 1.896 -25.805 1.00 59.47 71 LEU A C 1
ATOM 553 O O . LEU A 1 71 ? 11.164 2.510 -26.548 1.00 59.47 71 LEU A O 1
ATOM 557 N N . LEU A 1 72 ? 9.135 1.621 -26.124 1.00 57.78 72 LEU A N 1
ATOM 558 C CA . LEU A 1 72 ? 8.475 1.773 -27.439 1.00 57.78 72 LEU A CA 1
ATOM 559 C C . LEU A 1 72 ? 8.724 3.095 -28.224 1.00 57.78 72 LEU A C 1
ATOM 561 O O . LEU A 1 72 ? 8.300 3.195 -29.369 1.00 57.78 72 LEU A O 1
ATOM 565 N N . LEU A 1 73 ? 9.378 4.106 -27.636 1.00 55.25 73 LEU A N 1
ATOM 566 C CA . LEU A 1 73 ? 9.763 5.372 -28.273 1.00 55.25 73 LEU A CA 1
ATOM 567 C C . LEU A 1 73 ? 11.168 5.911 -27.889 1.00 55.25 73 LEU A C 1
ATOM 569 O O . LEU A 1 73 ? 11.626 6.852 -28.533 1.00 55.25 73 LEU A O 1
ATOM 573 N N . ILE A 1 74 ? 11.846 5.391 -26.848 1.00 64.69 74 ILE A N 1
ATOM 574 C CA . ILE A 1 74 ? 13.135 5.921 -26.341 1.00 64.69 74 ILE A CA 1
ATOM 575 C C . ILE A 1 74 ? 13.988 4.771 -25.762 1.00 64.69 74 ILE A C 1
ATOM 577 O O . ILE A 1 74 ? 13.506 4.064 -24.876 1.00 64.69 74 ILE A O 1
ATOM 581 N N . PRO A 1 75 ? 15.255 4.588 -26.182 1.00 65.19 75 PRO A N 1
ATOM 582 C CA . PRO A 1 75 ? 16.157 3.629 -25.548 1.00 65.19 75 PRO A CA 1
ATOM 583 C C . PRO A 1 75 ? 16.546 4.121 -24.149 1.00 65.19 75 PRO A C 1
ATOM 585 O O . PRO A 1 75 ? 17.117 5.204 -24.002 1.00 65.19 75 PRO A O 1
ATOM 588 N N . VAL A 1 76 ? 16.250 3.329 -23.115 1.00 70.56 76 VAL A N 1
ATOM 589 C CA . VAL A 1 76 ? 16.576 3.670 -21.723 1.00 70.56 76 VAL A CA 1
ATOM 590 C C . VAL A 1 76 ? 17.568 2.641 -21.165 1.00 70.56 76 VAL A C 1
ATOM 592 O O . VAL A 1 76 ? 17.322 1.438 -21.258 1.00 70.56 76 VAL A O 1
ATOM 595 N N . PRO A 1 77 ? 18.698 3.072 -20.575 1.00 72.88 77 PRO A N 1
ATOM 596 C CA . PRO A 1 77 ? 19.645 2.160 -19.934 1.00 72.88 77 PRO A CA 1
ATOM 597 C C . PRO A 1 77 ? 19.028 1.448 -18.718 1.00 72.88 77 PRO A C 1
ATOM 599 O O . PRO A 1 77 ? 18.275 2.046 -17.945 1.00 72.88 77 PRO A O 1
ATOM 602 N N . TYR A 1 78 ? 19.414 0.188 -18.503 1.00 73.62 78 TYR A N 1
ATOM 603 C CA . TYR A 1 78 ? 18.891 -0.685 -17.442 1.00 73.62 78 TYR A CA 1
ATOM 604 C C . TYR A 1 78 ? 18.925 -0.059 -16.035 1.00 73.62 78 TYR A C 1
ATOM 606 O O . TYR A 1 78 ? 17.934 -0.107 -15.309 1.00 73.62 78 TYR A O 1
ATOM 614 N N . ASN A 1 79 ? 20.017 0.626 -15.678 1.00 77.88 79 ASN A N 1
ATOM 615 C CA . ASN A 1 79 ? 20.187 1.251 -14.357 1.00 77.88 79 ASN A CA 1
ATOM 616 C C . ASN A 1 79 ? 19.086 2.277 -14.032 1.00 77.88 79 ASN A C 1
ATOM 618 O O . ASN A 1 79 ? 18.689 2.445 -12.877 1.00 77.88 79 ASN A O 1
ATOM 622 N N . TRP A 1 80 ? 18.577 2.975 -15.051 1.00 79.06 80 TRP A N 1
ATOM 623 C CA . TRP A 1 80 ? 17.484 3.928 -14.876 1.00 79.06 80 TRP A CA 1
ATOM 624 C C . TRP A 1 80 ? 16.149 3.217 -14.666 1.00 79.06 80 TRP A C 1
ATOM 626 O O . TRP A 1 80 ? 15.376 3.639 -13.809 1.00 79.06 80 TRP A O 1
ATOM 636 N N . MET A 1 81 ? 15.903 2.111 -15.374 1.00 77.00 81 MET A N 1
ATOM 637 C CA . MET A 1 81 ? 14.719 1.272 -15.157 1.00 77.00 81 MET A CA 1
ATOM 638 C C . MET A 1 81 ? 14.703 0.683 -13.745 1.00 77.00 81 MET A C 1
ATOM 640 O O . MET A 1 81 ? 13.685 0.770 -13.059 1.00 77.00 81 MET A O 1
ATOM 644 N N . GLU A 1 82 ? 15.838 0.163 -13.276 1.00 80.94 82 GLU A N 1
ATOM 645 C CA . GLU A 1 82 ? 15.982 -0.356 -11.913 1.00 80.94 82 GLU A CA 1
ATOM 646 C C . GLU A 1 82 ? 15.729 0.738 -10.865 1.00 80.94 82 GLU A C 1
ATOM 648 O O . GLU A 1 82 ? 14.973 0.533 -9.912 1.00 80.94 82 GLU A O 1
ATOM 653 N N . THR A 1 83 ? 16.276 1.938 -11.079 1.00 83.94 83 THR A N 1
ATOM 654 C CA . THR A 1 83 ? 16.074 3.080 -10.176 1.00 83.94 83 THR A CA 1
ATOM 655 C C . THR A 1 83 ? 14.610 3.529 -10.150 1.00 83.94 83 THR A C 1
ATOM 657 O O . THR A 1 83 ? 14.045 3.734 -9.075 1.00 83.94 83 THR A O 1
ATOM 660 N N . ILE A 1 84 ? 13.960 3.652 -11.313 1.00 83.19 84 ILE A N 1
ATOM 661 C CA . ILE A 1 84 ? 12.540 4.022 -11.421 1.00 83.19 84 ILE A CA 1
ATOM 662 C C . ILE A 1 84 ? 11.662 2.967 -10.743 1.00 83.19 84 ILE A C 1
ATOM 664 O O . ILE A 1 84 ? 10.736 3.318 -10.008 1.00 83.19 84 ILE A O 1
ATOM 668 N N . TYR A 1 85 ? 11.974 1.685 -10.931 1.00 83.00 85 TYR A N 1
ATOM 669 C CA . TYR A 1 85 ? 11.266 0.593 -10.278 1.00 83.00 85 TYR A CA 1
ATOM 670 C C . TYR A 1 85 ? 11.418 0.654 -8.751 1.00 83.00 85 TYR A C 1
ATOM 672 O O . TYR A 1 85 ? 10.418 0.658 -8.027 1.00 83.00 85 TYR A O 1
ATOM 680 N N . ALA A 1 86 ? 12.647 0.794 -8.246 1.00 85.81 86 ALA A N 1
ATOM 681 C CA . ALA A 1 86 ? 12.928 0.907 -6.816 1.00 85.81 86 ALA A CA 1
ATOM 682 C C . ALA A 1 86 ? 12.233 2.125 -6.176 1.00 85.81 86 ALA A C 1
ATOM 684 O O . ALA A 1 86 ? 11.640 2.019 -5.094 1.00 85.81 86 ALA A O 1
ATOM 685 N N . LEU A 1 87 ? 12.240 3.273 -6.860 1.00 86.94 87 LEU A N 1
ATOM 686 C CA . LEU A 1 87 ? 11.541 4.482 -6.423 1.00 86.94 87 LEU A CA 1
ATOM 687 C C . LEU A 1 87 ? 10.017 4.301 -6.446 1.00 86.94 87 LEU A C 1
ATOM 689 O O . LEU A 1 87 ? 9.345 4.678 -5.484 1.00 86.94 87 LEU A O 1
ATOM 693 N N . GLY A 1 88 ? 9.454 3.679 -7.483 1.00 84.56 88 GLY A N 1
ATOM 694 C CA . GLY A 1 88 ? 8.020 3.381 -7.578 1.00 84.56 88 GLY A CA 1
ATOM 695 C C . GLY A 1 88 ? 7.525 2.445 -6.466 1.00 84.56 88 GLY A C 1
ATOM 696 O O . GLY A 1 88 ? 6.492 2.680 -5.824 1.00 84.56 88 GLY A O 1
ATOM 697 N N . VAL A 1 89 ? 8.297 1.407 -6.143 1.00 83.06 89 VAL A N 1
ATOM 698 C CA . VAL A 1 89 ? 7.973 0.478 -5.046 1.00 83.06 89 VAL A CA 1
ATOM 699 C C . VAL A 1 89 ? 8.088 1.158 -3.674 1.00 83.06 89 VAL A C 1
ATOM 701 O O . VAL A 1 89 ? 7.258 0.929 -2.783 1.00 83.06 89 VAL A O 1
ATOM 704 N N . SER A 1 90 ? 9.077 2.034 -3.498 1.00 86.56 90 SER A N 1
ATOM 705 C CA . SER A 1 90 ? 9.280 2.780 -2.250 1.00 86.56 90 SER A CA 1
ATOM 706 C C . SER A 1 90 ? 8.179 3.820 -2.023 1.00 86.56 90 SER A C 1
ATOM 708 O O . SER A 1 90 ? 7.556 3.851 -0.960 1.00 86.56 90 SER A O 1
ATOM 710 N N . THR A 1 91 ? 7.863 4.621 -3.043 1.00 86.06 91 THR A N 1
ATOM 711 C CA . THR A 1 91 ? 6.824 5.664 -2.981 1.00 86.06 91 THR A CA 1
ATOM 712 C C . THR A 1 91 ? 5.435 5.084 -2.731 1.00 86.06 91 THR A C 1
ATOM 714 O O . THR A 1 91 ? 4.701 5.603 -1.891 1.00 86.06 91 THR A O 1
ATOM 717 N N . SER A 1 92 ? 5.084 3.962 -3.363 1.00 82.06 92 SER A N 1
ATOM 718 C CA . SER A 1 92 ? 3.810 3.274 -3.104 1.00 82.06 92 SER A CA 1
ATOM 719 C C . SER A 1 92 ? 3.695 2.749 -1.667 1.00 82.06 92 SER A C 1
ATOM 721 O O . SER A 1 92 ? 2.610 2.764 -1.084 1.00 82.06 92 SER A O 1
ATOM 723 N N . SER A 1 93 ? 4.807 2.334 -1.058 1.00 81.88 93 SER A N 1
ATOM 724 C CA . SER A 1 93 ? 4.838 1.887 0.34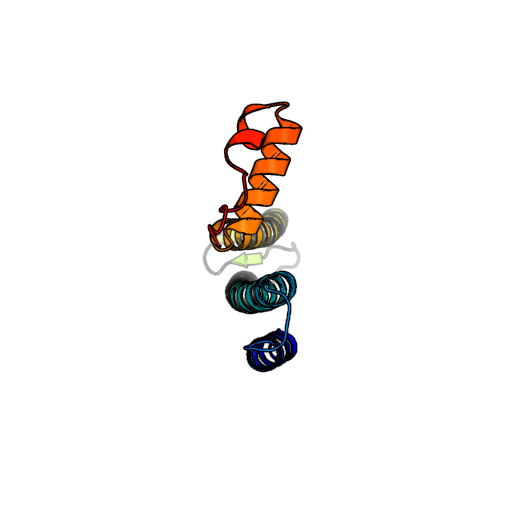1 1.00 81.88 93 SER A CA 1
ATOM 725 C C . SER A 1 93 ? 4.679 3.063 1.316 1.00 81.88 93 SER A C 1
ATOM 727 O O . SER A 1 93 ? 3.910 2.966 2.274 1.00 81.88 93 SER A O 1
ATOM 729 N N . ILE A 1 94 ? 5.315 4.204 1.021 1.00 85.69 94 ILE A N 1
ATOM 730 C CA . ILE A 1 94 ? 5.127 5.463 1.762 1.00 85.69 94 ILE A CA 1
ATOM 731 C C . ILE A 1 94 ? 3.678 5.943 1.642 1.00 85.69 94 ILE A C 1
ATOM 733 O O . ILE A 1 94 ? 3.058 6.285 2.645 1.00 85.69 94 ILE A O 1
ATOM 737 N N . PHE A 1 95 ? 3.100 5.907 0.440 1.00 84.12 95 PHE A N 1
ATOM 738 C CA . PHE A 1 95 ? 1.713 6.302 0.209 1.00 84.12 95 PHE A CA 1
ATOM 739 C C . PHE A 1 95 ? 0.723 5.453 1.018 1.00 84.12 95 PHE A C 1
ATOM 741 O O . PHE A 1 95 ? -0.207 5.997 1.610 1.00 84.12 95 PHE A O 1
ATOM 748 N N . LEU A 1 96 ? 0.939 4.135 1.107 1.00 81.88 96 LEU A N 1
ATOM 749 C CA . LEU A 1 96 ? 0.108 3.231 1.914 1.00 81.88 96 LEU A CA 1
ATOM 750 C C . LEU A 1 96 ? 0.163 3.611 3.400 1.00 81.88 96 LEU A C 1
ATOM 752 O O . LEU A 1 96 ? -0.876 3.758 4.044 1.00 81.88 96 LEU A O 1
ATOM 756 N N . LEU A 1 97 ? 1.369 3.841 3.927 1.00 80.81 97 LEU A N 1
ATOM 757 C CA . LEU A 1 97 ? 1.589 4.311 5.297 1.00 80.81 97 LEU A CA 1
ATOM 758 C C . LEU A 1 97 ? 0.904 5.659 5.555 1.00 80.81 97 LEU A C 1
ATOM 760 O O . LEU A 1 97 ? 0.164 5.794 6.529 1.00 80.81 97 LEU A O 1
ATOM 764 N N . CYS A 1 98 ? 1.090 6.637 4.669 1.00 81.56 98 CYS A N 1
ATOM 765 C CA . CYS A 1 98 ? 0.453 7.947 4.772 1.00 81.56 98 CYS A CA 1
ATOM 766 C C . CYS A 1 98 ? -1.076 7.851 4.701 1.00 81.56 98 CYS A C 1
ATOM 768 O O . CYS A 1 98 ? -1.762 8.501 5.485 1.00 81.56 98 CYS A O 1
ATOM 770 N N . SER A 1 99 ? -1.619 7.015 3.815 1.00 78.31 99 SER A N 1
ATOM 771 C CA . SER A 1 99 ? -3.062 6.803 3.671 1.00 78.31 99 SER A CA 1
ATOM 772 C C . SER A 1 99 ? -3.668 6.136 4.911 1.00 78.31 99 SER A C 1
ATOM 774 O O . SER A 1 99 ? -4.721 6.559 5.390 1.00 78.31 99 SER A O 1
ATOM 776 N N . LEU A 1 100 ? -2.981 5.151 5.501 1.00 77.44 100 LEU A N 1
ATOM 777 C CA . LEU A 1 100 ? -3.383 4.546 6.776 1.00 77.44 100 LEU A CA 1
ATOM 778 C C . LEU A 1 100 ? -3.347 5.557 7.927 1.00 77.44 100 LEU A C 1
ATOM 780 O O . LEU A 1 100 ? -4.274 5.604 8.734 1.00 77.44 100 LEU A O 1
ATOM 784 N N . LEU A 1 101 ? -2.302 6.385 7.990 1.00 77.00 101 LEU A N 1
ATOM 785 C CA . LEU A 1 101 ? -2.174 7.436 8.999 1.00 77.00 101 LEU A CA 1
ATOM 786 C C . LEU A 1 101 ? -3.245 8.519 8.846 1.00 77.00 101 LEU A C 1
ATOM 788 O O . LEU A 1 101 ? -3.769 8.994 9.850 1.00 77.00 101 LEU A O 1
ATOM 792 N N . HIS A 1 102 ? -3.583 8.908 7.616 1.00 74.19 102 HIS A N 1
ATOM 793 C CA . HIS A 1 102 ? -4.569 9.954 7.358 1.00 74.19 102 HIS A CA 1
ATOM 794 C C . HIS A 1 102 ? -5.995 9.488 7.666 1.00 74.19 102 HIS A C 1
ATOM 796 O O . HIS A 1 102 ? -6.752 10.211 8.310 1.00 74.19 102 HIS A O 1
ATOM 802 N N . ASN A 1 103 ? -6.348 8.272 7.245 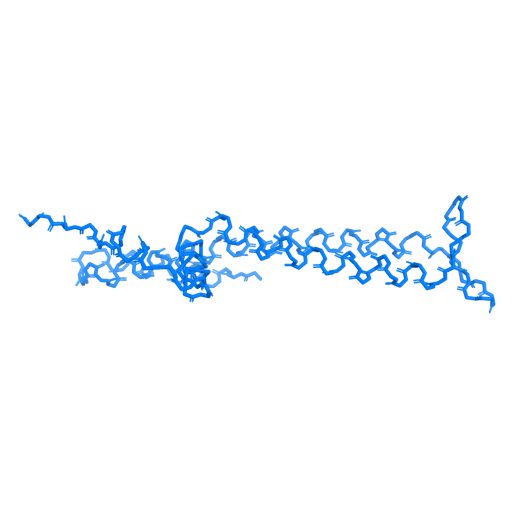1.00 70.94 103 ASN A N 1
ATOM 803 C CA . ASN A 1 103 ? -7.707 7.750 7.377 1.00 70.94 103 ASN A CA 1
ATOM 804 C C . ASN A 1 103 ? -8.038 7.248 8.787 1.00 70.94 103 ASN A C 1
ATOM 806 O O . ASN A 1 103 ? -9.214 7.080 9.103 1.00 70.94 103 ASN A O 1
ATOM 810 N N . HIS A 1 104 ? -7.037 6.998 9.639 1.00 69.50 104 HIS A N 1
ATOM 811 C CA . HIS A 1 104 ? -7.275 6.426 10.959 1.00 69.50 104 HIS A CA 1
ATOM 812 C C . HIS A 1 104 ? -6.965 7.424 12.094 1.00 69.50 104 HIS A C 1
ATOM 814 O O . HIS A 1 104 ? -5.796 7.636 12.442 1.00 69.50 104 HIS A O 1
ATOM 820 N N . PRO A 1 105 ? -7.995 8.001 12.746 1.00 63.81 105 PRO A N 1
ATOM 821 C CA . PRO A 1 105 ? -7.838 9.107 13.691 1.00 63.81 105 PRO A CA 1
ATOM 822 C C . PRO A 1 105 ? -6.953 8.762 14.893 1.00 63.81 105 PRO A C 1
ATOM 824 O O . PRO A 1 105 ? -6.182 9.607 15.332 1.00 63.81 105 PRO A O 1
ATOM 827 N N . ARG A 1 106 ? -6.966 7.514 15.386 1.00 66.06 106 ARG A N 1
ATOM 828 C CA . ARG A 1 106 ? -6.085 7.071 16.487 1.00 66.06 106 ARG A CA 1
ATOM 829 C C . ARG A 1 106 ? -4.658 6.725 16.066 1.00 66.06 106 ARG A C 1
ATOM 831 O O . ARG A 1 106 ? -3.750 6.795 16.887 1.00 66.06 106 ARG A O 1
ATOM 838 N N . LEU A 1 107 ? -4.433 6.374 14.803 1.00 65.88 107 LEU A N 1
ATOM 839 C CA . LEU A 1 107 ? -3.081 6.137 14.278 1.00 65.88 107 LEU A CA 1
ATOM 840 C C . LEU A 1 107 ? -2.399 7.475 14.021 1.00 65.88 107 LEU A C 1
ATOM 842 O O . LEU A 1 107 ? -1.263 7.656 14.442 1.00 65.88 107 LEU A O 1
ATOM 846 N N . LYS A 1 108 ? -3.140 8.446 13.473 1.00 66.75 108 LYS A N 1
ATOM 847 C CA . LYS A 1 108 ? -2.754 9.862 13.439 1.00 66.75 108 LYS A CA 1
ATOM 848 C C . LYS A 1 108 ? -2.371 10.372 14.827 1.00 66.75 108 LYS A C 1
ATOM 850 O O . LYS A 1 108 ? -1.383 11.077 14.978 1.00 66.75 108 LYS A O 1
ATOM 855 N N . LEU A 1 109 ? -3.123 9.959 15.841 1.00 66.19 109 LEU A N 1
ATOM 856 C CA . LEU A 1 109 ? -2.900 10.321 17.233 1.00 66.19 109 LEU A CA 1
ATOM 857 C C . LEU A 1 109 ? -1.661 9.698 17.855 1.00 66.19 109 LEU A C 1
ATOM 859 O O . LEU A 1 109 ? -0.852 10.400 18.448 1.00 66.19 109 LEU A O 1
ATOM 863 N N . LYS A 1 110 ? -1.484 8.385 17.693 1.00 71.19 110 LYS A N 1
ATOM 864 C CA . LYS A 1 110 ? -0.283 7.684 18.150 1.00 71.19 110 LYS A CA 1
ATOM 865 C C . LYS A 1 110 ? 0.954 8.174 17.403 1.00 71.19 110 LYS A C 1
ATOM 867 O O . LYS A 1 110 ? 1.997 8.330 18.023 1.00 71.19 110 LYS A O 1
ATOM 872 N N . ALA A 1 111 ? 0.830 8.478 16.113 1.00 70.94 111 ALA A N 1
ATOM 873 C CA . ALA A 1 111 ? 1.890 9.091 15.326 1.00 70.94 111 ALA A CA 1
ATOM 874 C C . ALA A 1 111 ? 2.198 10.514 15.804 1.00 70.94 111 ALA A C 1
ATOM 876 O O . ALA A 1 111 ? 3.367 10.844 15.954 1.00 70.94 111 A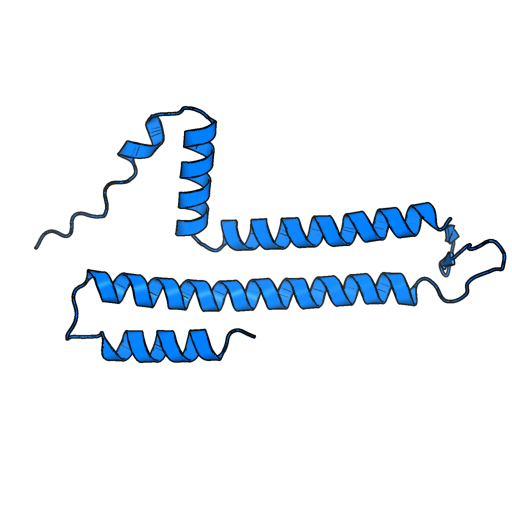LA A O 1
ATOM 877 N N . ALA A 1 112 ? 1.185 11.330 16.116 1.00 70.69 112 ALA A N 1
ATOM 878 C CA . ALA A 1 112 ? 1.367 12.662 16.690 1.00 70.69 112 ALA A CA 1
ATOM 879 C C . ALA A 1 112 ? 2.024 12.609 18.079 1.00 70.69 112 ALA A C 1
ATOM 881 O O . ALA A 1 112 ? 2.926 13.398 18.340 1.00 70.69 112 ALA A O 1
ATOM 882 N N . LEU A 1 113 ? 1.638 11.651 18.930 1.00 72.69 113 LEU A N 1
ATOM 883 C CA . LEU A 1 113 ? 2.267 11.388 20.231 1.00 72.69 113 LEU A CA 1
ATOM 884 C C . LEU A 1 113 ? 3.717 10.911 20.082 1.00 72.69 113 LEU A C 1
ATOM 886 O O . LEU A 1 113 ? 4.599 11.314 20.837 1.00 72.69 113 LEU A O 1
ATOM 890 N N . PHE A 1 114 ? 3.986 10.056 19.097 1.00 76.62 114 PHE A N 1
ATOM 891 C CA . PHE A 1 114 ? 5.340 9.602 18.800 1.00 76.62 114 PHE A CA 1
ATOM 892 C C . PHE A 1 114 ? 6.210 10.762 18.299 1.00 76.62 114 PHE A C 1
ATOM 894 O O . PHE A 1 114 ? 7.315 10.959 18.797 1.00 76.62 114 PHE A O 1
ATOM 901 N N . LEU A 1 115 ? 5.679 11.586 17.390 1.00 76.81 115 LEU A N 1
ATOM 902 C CA . LEU A 1 115 ? 6.312 12.814 16.902 1.00 76.81 115 LEU A CA 1
ATOM 903 C C . LEU A 1 115 ? 6.548 13.826 18.025 1.00 76.81 115 LEU A C 1
ATOM 905 O O . LEU A 1 115 ? 7.616 14.426 18.075 1.00 76.81 115 LEU A O 1
ATOM 909 N N . SER A 1 116 ? 5.597 14.012 18.943 1.00 72.94 116 SER A N 1
ATOM 910 C CA . SER A 1 116 ? 5.758 14.939 20.067 1.00 72.94 116 SER A CA 1
ATOM 911 C C . SER A 1 116 ? 6.789 14.448 21.077 1.00 72.94 116 SER A C 1
ATOM 913 O O . SER A 1 116 ? 7.537 15.264 21.613 1.00 72.94 116 SER A O 1
ATOM 915 N N . LYS A 1 117 ? 6.881 13.127 21.286 1.00 75.25 117 LYS A N 1
ATOM 916 C CA . LYS A 1 117 ? 7.926 12.493 22.101 1.00 75.25 117 LYS A CA 1
ATOM 917 C C . LYS A 1 117 ? 9.307 12.661 21.467 1.00 75.25 117 LYS A C 1
ATOM 919 O O . LYS A 1 117 ? 10.249 13.024 22.161 1.00 75.25 117 LYS A O 1
ATOM 924 N N . PHE A 1 118 ? 9.411 12.479 20.150 1.00 75.69 118 PHE A N 1
ATOM 925 C CA . PHE A 1 118 ? 10.645 12.736 19.400 1.00 75.69 118 PHE A CA 1
ATOM 926 C C . PHE A 1 118 ? 11.048 14.216 19.430 1.00 75.69 118 PHE A C 1
ATOM 928 O O . PHE A 1 118 ? 12.228 14.544 19.447 1.00 75.69 118 PHE A O 1
ATOM 935 N N . ARG A 1 119 ? 10.060 15.116 19.472 1.00 76.75 119 ARG A N 1
ATOM 936 C CA . ARG A 1 119 ? 10.253 16.570 19.508 1.00 76.75 119 ARG A CA 1
ATOM 937 C C . ARG A 1 119 ? 10.402 17.141 20.930 1.00 76.75 119 ARG A C 1
ATOM 939 O O . ARG A 1 119 ? 10.422 18.359 21.060 1.00 76.75 119 ARG A O 1
ATOM 946 N N . MET A 1 120 ? 10.460 16.301 21.977 1.00 62.28 120 MET A N 1
ATOM 947 C CA . MET A 1 120 ? 10.448 16.701 23.401 1.00 62.28 120 MET A CA 1
ATOM 948 C C . MET A 1 120 ? 9.427 17.815 23.722 1.00 62.28 120 MET A C 1
ATOM 950 O O . MET A 1 120 ? 9.724 18.772 24.436 1.00 62.28 120 MET A O 1
ATOM 954 N N . SER A 1 121 ? 8.216 17.744 23.161 1.00 58.34 121 SER A N 1
ATOM 955 C CA . SER A 1 121 ? 7.200 18.784 23.357 1.00 58.34 121 SER A CA 1
ATOM 956 C C . SER A 1 121 ? 6.119 18.326 24.338 1.00 58.34 121 SER A C 1
ATOM 958 O O . SER A 1 121 ? 5.327 17.438 24.025 1.00 58.34 121 SER A O 1
ATOM 960 N N . ASN A 1 122 ? 6.051 18.970 25.509 1.00 54.91 122 ASN A N 1
ATOM 961 C CA . ASN A 1 122 ? 5.109 18.646 26.594 1.00 54.91 122 ASN A CA 1
ATOM 962 C C . ASN A 1 122 ? 3.646 19.065 26.331 1.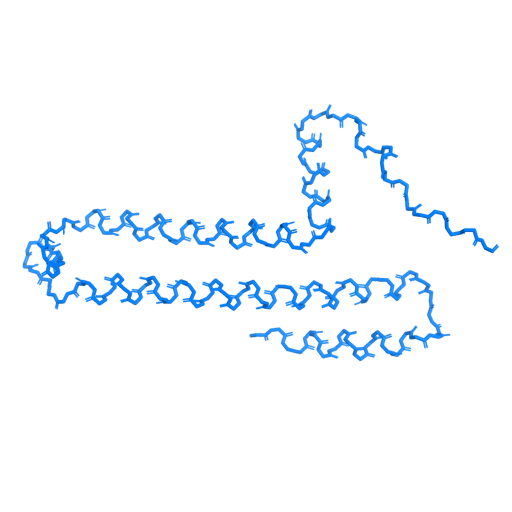00 54.91 122 ASN A C 1
ATOM 964 O O . ASN A 1 122 ? 2.767 18.723 27.112 1.00 54.91 122 ASN A O 1
ATOM 968 N N . LYS A 1 123 ? 3.343 19.772 25.232 1.00 53.97 123 LYS A N 1
ATOM 969 C CA . LYS A 1 123 ? 2.004 20.350 24.982 1.00 53.97 123 LYS A CA 1
ATOM 970 C C . LYS A 1 123 ? 0.915 19.350 24.562 1.00 53.97 123 LYS A C 1
ATOM 972 O O . LYS A 1 123 ? -0.250 19.723 24.502 1.00 53.97 123 LYS A O 1
ATOM 977 N N . VAL A 1 124 ? 1.258 18.104 24.232 1.00 52.09 124 VAL A N 1
ATOM 978 C CA . VAL A 1 124 ? 0.285 17.136 23.676 1.00 52.09 124 VAL A CA 1
ATOM 979 C C . VAL A 1 124 ? -0.473 16.366 24.764 1.00 52.09 124 VAL A C 1
ATOM 981 O O . VAL A 1 124 ? -1.545 15.829 24.493 1.00 52.09 124 VAL A O 1
ATOM 984 N N . HIS A 1 125 ? 0.030 16.348 26.002 1.00 47.09 125 HIS A N 1
ATOM 985 C CA . HIS A 1 125 ? -0.603 15.595 27.087 1.00 47.09 125 HIS A CA 1
ATOM 986 C C . HIS A 1 125 ? -1.960 16.172 27.531 1.00 47.09 125 HIS A C 1
ATOM 988 O O . HIS A 1 125 ? -2.841 15.398 27.904 1.00 47.09 125 HIS A O 1
ATOM 994 N N . ASP A 1 126 ? -2.169 17.486 27.405 1.00 47.88 126 ASP A N 1
ATOM 995 C CA . ASP A 1 126 ? -3.372 18.163 27.919 1.00 47.88 126 ASP A CA 1
ATOM 996 C C . ASP A 1 126 ? -4.588 18.080 26.983 1.00 47.88 126 ASP A C 1
ATOM 998 O O . ASP A 1 126 ? -5.729 18.157 27.432 1.00 47.88 126 ASP A O 1
ATOM 1002 N N . ALA A 1 127 ? -4.382 17.833 25.686 1.00 52.12 127 ALA A N 1
ATOM 1003 C CA . ALA A 1 127 ? -5.474 17.622 24.727 1.00 52.12 127 ALA A CA 1
ATOM 1004 C C . ALA A 1 127 ? -6.085 16.205 24.809 1.00 52.12 127 ALA A C 1
ATOM 1006 O O . ALA A 1 127 ? -6.962 15.861 24.016 1.00 52.12 127 ALA A O 1
ATOM 1007 N N . PHE A 1 128 ? -5.589 15.372 25.733 1.00 53.62 128 PHE A N 1
ATOM 1008 C CA . PHE A 1 128 ? -5.776 13.922 25.746 1.00 53.62 128 PHE A CA 1
ATOM 1009 C C . PHE A 1 128 ? -6.526 13.368 26.960 1.00 53.62 128 PHE A C 1
ATOM 1011 O O . PHE A 1 128 ? -6.388 12.184 27.275 1.00 53.62 128 PHE A O 1
ATOM 1018 N N . GLN A 1 129 ? -7.363 14.172 27.626 1.00 45.81 129 GLN A N 1
ATOM 1019 C CA . GLN A 1 129 ? -8.345 13.584 28.538 1.00 45.81 129 GLN A CA 1
ATOM 1020 C C . GLN A 1 129 ? -9.388 12.804 27.719 1.00 45.81 129 GLN A C 1
ATOM 1022 O O . GLN A 1 129 ? -9.985 13.372 26.800 1.00 45.81 129 GLN A O 1
ATOM 1027 N N . PRO A 1 130 ? -9.620 11.504 28.005 1.00 45.38 130 PRO A N 1
ATOM 1028 C CA . PRO A 1 130 ? -10.773 10.811 27.446 1.00 45.38 130 PRO A CA 1
ATOM 1029 C C . PRO A 1 130 ? -12.036 11.601 27.825 1.00 45.38 130 PRO A C 1
ATOM 1031 O O . PRO A 1 130 ? -12.061 12.189 28.911 1.00 45.38 130 PRO A O 1
ATOM 1034 N N . PRO A 1 131 ? -13.066 11.650 26.960 1.00 45.94 131 PRO A N 1
ATOM 1035 C CA . PRO A 1 131 ? -14.302 12.344 27.295 1.00 45.94 131 PRO A CA 1
ATOM 1036 C C . PRO A 1 131 ? -14.802 11.820 28.643 1.00 45.94 131 PRO A C 1
ATOM 1038 O O . PRO A 1 131 ? -15.009 10.615 28.807 1.00 45.94 131 PRO A O 1
ATOM 1041 N N . ARG A 1 132 ? -14.927 12.719 29.627 1.00 44.06 132 ARG A N 1
ATOM 1042 C CA . ARG A 1 132 ? -15.630 12.406 30.868 1.00 44.06 132 ARG A CA 1
ATOM 1043 C C . ARG A 1 132 ? -17.084 12.215 30.479 1.00 44.06 132 ARG A C 1
ATOM 1045 O O . ARG A 1 132 ? -17.754 13.171 30.107 1.00 44.06 132 ARG A O 1
ATOM 1052 N N . PHE A 1 133 ? -17.532 10.971 30.494 1.00 51.62 133 PHE A N 1
ATOM 1053 C CA . PHE A 1 133 ? -18.951 10.682 30.426 1.00 51.62 133 PHE A CA 1
ATOM 1054 C C . PHE A 1 133 ? -19.507 10.967 31.818 1.00 51.62 133 PHE A C 1
ATOM 1056 O O . PHE A 1 133 ? -19.202 10.240 32.763 1.00 51.62 133 PHE A O 1
ATOM 1063 N N . GLU A 1 134 ? -20.222 12.084 31.944 1.00 37.03 134 GLU A N 1
ATOM 1064 C CA . GLU A 1 134 ? -21.092 12.336 33.088 1.00 37.03 134 GLU A CA 1
ATOM 1065 C C . GLU A 1 134 ? -22.133 11.210 33.130 1.00 37.03 134 GLU A C 1
ATOM 1067 O O . GLU A 1 134 ? -22.763 10.892 32.118 1.00 37.03 134 GLU A O 1
ATOM 1072 N N . THR A 1 135 ? -22.170 10.534 34.276 1.00 46.03 135 THR A N 1
ATOM 1073 C CA . THR A 1 135 ? -23.069 9.425 34.624 1.00 46.03 135 THR A CA 1
ATOM 1074 C C . THR A 1 135 ? -24.500 9.884 34.800 1.00 46.03 135 THR A C 1
ATOM 1076 O O . THR A 1 135 ? -24.668 10.945 35.441 1.00 46.03 135 THR A O 1
#